Protein AF-A0A7S1G9D6-F1 (afdb_monomer)

Radius of gyration: 29.74 Å; Cα contacts (8 Å, |Δi|>4): 53; chains: 1; bounding box: 81×90×58 Å

Organism: NCBI:txid1486930

Nearest PDB structures (foldseek):
  8xat-assembly2_B-3  TM=7.837E-01  e=4.270E-04  Arabidopsis thaliana
  8xat-assembly1_A-2  TM=8.062E-01  e=7.626E-04  Arabidopsis thaliana

pLDDT: mean 74.0, std 19.33, range [34.75, 94.94]

Sequence (140 aa):
GGGGGRRQTRKRFLWTDALHRRFVAAIFDHGLKSVTPTILLSLMNGDEAGGEVPNLTTENIKSHLQKYRNNSKASRQQFMVDYDQSLKAARDRAAELAKETGQQVFPPHFSTYPQHIPRDTADEYPTAADSASDDDSDGD

Solvent-accessible surface area (backbone atoms only — not comparable to full-atom values): 9047 Å² total; per-residue (Å²): 136,86,83,80,79,79,78,77,79,72,78,77,86,78,85,45,70,72,59,48,50,48,53,52,51,52,33,65,78,60,31,78,87,72,56,44,39,65,58,51,48,53,54,48,37,28,71,92,58,72,38,71,56,85,91,70,45,53,66,60,42,40,57,50,51,49,53,51,52,52,49,54,50,51,55,51,52,51,50,51,52,54,48,54,51,50,54,50,53,39,43,53,52,19,53,50,51,18,68,76,69,74,43,95,49,76,46,83,79,81,72,88,59,85,71,79,75,78,73,77,84,78,80,80,77,90,75,91,86,81,91,76,90,75,91,84,84,90,90,135

Foldseek 3Di:
DDDDDPPDPDDDDDDDPLLVVQLVVQCVVQPLVRDALVSSQCSCQDVVVPHHDPPDDSVNSRVVSVVVVVVVVVVVVVVVVVVVVVQVVQVVVQVVVCVVVVDRGDRPPPPPDDDPDPPPPPPPDDDDDDDDDDDDDDDD

InterPro domains:
  IPR006447 Myb domain, plants [TIGR01557] (11-71)
  IPR009057 Homedomain-like superfamily [SSF46689] (8-72)
  IPR044841 Transcription factor LUX/BOA-like [PTHR31442] (9-111)

Structure (mmCIF, N/CA/C/O backbone):
data_AF-A0A7S1G9D6-F1
#
_entry.id   AF-A0A7S1G9D6-F1
#
loop_
_atom_site.group_PDB
_atom_site.id
_atom_site.type_symbol
_atom_site.label_atom_id
_atom_site.label_alt_id
_atom_site.label_comp_id
_atom_site.label_asym_id
_atom_site.label_entity_id
_atom_site.label_seq_id
_atom_site.pdbx_PDB_ins_code
_atom_site.Cartn_x
_atom_site.Cartn_y
_atom_site.Cartn_z
_atom_site.occupancy
_atom_site.B_iso_or_equiv
_atom_site.auth_seq_id
_atom_site.auth_comp_id
_atom_site.auth_asym_id
_atom_site.auth_atom_id
_atom_site.pdbx_PDB_model_num
ATOM 1 N N . GLY A 1 1 ? 30.427 36.379 -18.224 1.00 36.38 1 GLY A N 1
ATOM 2 C CA . GLY A 1 1 ? 29.600 35.499 -19.070 1.00 36.38 1 GLY A CA 1
ATOM 3 C C . GLY A 1 1 ? 28.825 34.553 -18.181 1.00 36.38 1 GLY A C 1
ATOM 4 O O . GLY A 1 1 ? 29.449 33.808 -17.441 1.00 36.38 1 GLY A O 1
ATOM 5 N N . GLY A 1 2 ? 27.494 34.642 -18.178 1.00 39.53 2 GLY A N 1
ATOM 6 C CA . GLY A 1 2 ? 26.625 33.796 -17.356 1.00 39.53 2 GLY A CA 1
ATOM 7 C C . GLY A 1 2 ? 26.296 32.482 -18.063 1.00 39.53 2 GLY A C 1
ATOM 8 O O . GLY A 1 2 ? 25.608 32.484 -19.080 1.00 39.53 2 GLY A O 1
ATOM 9 N N . GLY A 1 3 ? 26.789 31.364 -17.529 1.00 40.12 3 GLY A N 1
ATOM 10 C CA . GLY A 1 3 ? 26.458 30.017 -17.993 1.00 40.12 3 GLY A CA 1
ATOM 11 C C . GLY A 1 3 ? 25.157 29.522 -17.363 1.00 40.12 3 GLY A C 1
ATOM 12 O O . GLY A 1 3 ? 25.166 28.939 -16.283 1.00 40.12 3 GLY A O 1
ATOM 13 N N . GLY A 1 4 ? 24.031 29.755 -18.037 1.00 45.75 4 GLY A N 1
ATOM 14 C CA . GLY A 1 4 ? 22.734 29.181 -17.679 1.00 45.75 4 GLY A CA 1
ATOM 15 C C . GLY A 1 4 ? 22.671 27.694 -18.030 1.00 45.75 4 GLY A C 1
ATOM 16 O O . GLY A 1 4 ? 22.304 27.329 -19.145 1.00 45.75 4 GLY A O 1
ATOM 17 N N . GLY A 1 5 ? 23.017 26.830 -17.074 1.00 46.88 5 GLY A N 1
ATOM 18 C CA . GLY A 1 5 ? 22.808 25.386 -17.177 1.00 46.88 5 GLY A CA 1
ATOM 19 C C . GLY A 1 5 ? 21.316 25.061 -17.278 1.00 46.88 5 GLY A C 1
ATOM 20 O O . GLY A 1 5 ? 20.567 25.206 -16.311 1.00 46.88 5 GLY A O 1
ATOM 21 N N . ARG A 1 6 ? 20.875 24.626 -18.461 1.00 54.47 6 ARG A N 1
ATOM 22 C CA . ARG A 1 6 ? 19.514 24.140 -18.717 1.00 54.47 6 ARG A CA 1
ATOM 23 C C . ARG A 1 6 ? 19.240 22.921 -17.833 1.00 54.47 6 ARG A C 1
ATOM 25 O O . ARG A 1 6 ? 19.718 21.825 -18.110 1.00 54.47 6 ARG A O 1
ATOM 32 N N . ARG A 1 7 ? 18.455 23.108 -16.769 1.00 55.78 7 ARG A N 1
ATOM 33 C CA . ARG A 1 7 ? 17.885 22.016 -15.969 1.00 55.78 7 ARG A CA 1
ATOM 34 C C . ARG A 1 7 ? 16.961 21.200 -16.874 1.00 55.78 7 ARG A C 1
ATOM 36 O O . ARG A 1 7 ? 15.834 21.612 -17.130 1.00 55.78 7 ARG A O 1
ATOM 43 N N . GLN A 1 8 ? 17.442 20.067 -17.379 1.00 57.12 8 GLN A N 1
ATOM 44 C CA . GLN A 1 8 ? 16.596 19.080 -18.046 1.00 57.12 8 GLN A CA 1
ATOM 45 C C . GLN A 1 8 ? 15.523 18.639 -17.050 1.00 57.12 8 GLN A C 1
ATOM 47 O O . GLN A 1 8 ? 15.814 18.024 -16.022 1.00 57.12 8 GLN A O 1
ATOM 52 N N . THR A 1 9 ? 14.275 19.007 -17.319 1.00 53.75 9 THR A N 1
ATOM 53 C CA . THR A 1 9 ? 13.123 18.550 -16.554 1.00 53.75 9 THR A CA 1
ATOM 54 C C . THR A 1 9 ? 12.995 17.047 -16.779 1.00 53.75 9 THR A C 1
ATOM 56 O O . THR A 1 9 ? 12.472 16.597 -17.796 1.00 53.75 9 THR A O 1
ATOM 59 N N . ARG A 1 10 ? 13.528 16.237 -15.852 1.00 60.84 10 ARG A N 1
ATOM 60 C CA . ARG A 1 10 ? 13.302 14.787 -15.871 1.00 60.84 10 ARG A CA 1
ATOM 61 C C . ARG A 1 10 ? 11.791 14.565 -15.879 1.00 60.84 10 ARG A C 1
ATOM 63 O O . ARG A 1 10 ? 11.112 14.945 -14.921 1.00 60.84 10 ARG A O 1
ATOM 70 N N . LYS A 1 11 ? 11.263 14.000 -16.971 1.00 68.44 11 LYS A N 1
ATOM 71 C CA . LYS A 1 11 ? 9.865 13.562 -17.050 1.00 68.44 11 LYS A CA 1
ATOM 72 C C . LYS A 1 11 ? 9.605 12.672 -15.836 1.00 68.44 11 LYS A C 1
ATOM 74 O O . LYS A 1 11 ? 10.348 11.723 -15.594 1.00 68.44 11 LYS A O 1
ATOM 79 N N . ARG A 1 12 ? 8.614 13.042 -15.025 1.00 78.56 12 ARG A N 1
ATOM 80 C CA . ARG A 1 12 ? 8.274 12.304 -13.806 1.00 78.56 12 ARG A CA 1
ATOM 81 C C . ARG A 1 12 ? 7.809 10.910 -14.211 1.00 78.56 12 ARG A C 1
ATOM 83 O O . ARG A 1 12 ? 6.982 10.782 -15.110 1.00 78.56 12 ARG A O 1
ATOM 90 N N . PHE A 1 13 ? 8.353 9.891 -13.560 1.00 85.75 13 PHE A N 1
ATOM 91 C CA . PHE A 1 13 ? 7.905 8.522 -13.757 1.00 85.75 13 PHE A CA 1
ATOM 92 C C . PHE A 1 13 ? 6.457 8.381 -13.273 1.00 85.75 13 PHE A C 1
ATOM 94 O O . PHE A 1 13 ? 6.134 8.826 -12.168 1.00 85.75 13 PHE A O 1
ATOM 101 N N . LEU A 1 14 ? 5.591 7.793 -14.100 1.00 89.62 14 LEU A N 1
ATOM 102 C CA . LEU A 1 14 ? 4.177 7.608 -13.790 1.00 89.62 14 LEU A CA 1
ATOM 103 C C . LEU A 1 14 ? 3.913 6.151 -13.405 1.00 89.62 14 LEU A C 1
ATOM 105 O O . LEU A 1 14 ? 4.184 5.237 -14.180 1.00 89.62 14 LEU A O 1
ATOM 109 N N . TRP A 1 15 ? 3.335 5.954 -12.223 1.00 89.81 15 TRP A N 1
ATOM 110 C CA . TRP A 1 15 ? 2.836 4.655 -11.782 1.00 89.81 15 TRP A CA 1
ATOM 111 C C . TRP A 1 15 ? 1.417 4.448 -12.310 1.00 89.81 15 TRP A C 1
ATOM 113 O O . TRP A 1 15 ? 0.459 4.898 -11.691 1.00 89.81 15 TRP A O 1
ATOM 123 N N . THR A 1 16 ? 1.297 3.809 -13.474 1.00 91.44 16 THR A N 1
ATOM 124 C CA . THR A 1 16 ? 0.001 3.399 -14.035 1.00 91.44 16 THR A CA 1
ATOM 125 C C . THR A 1 16 ? -0.566 2.199 -13.280 1.00 91.44 16 THR A C 1
ATOM 127 O O . THR A 1 16 ? 0.184 1.433 -12.669 1.00 91.44 16 THR A O 1
ATOM 130 N N . ASP A 1 17 ? -1.878 1.984 -13.366 1.00 90.50 17 ASP A N 1
ATOM 131 C CA . ASP A 1 17 ? -2.548 0.877 -12.670 1.00 90.50 17 ASP A CA 1
ATOM 132 C C . ASP A 1 17 ? -2.004 -0.494 -13.092 1.00 90.50 17 ASP A C 1
ATOM 134 O O . ASP A 1 17 ? -1.771 -1.358 -12.248 1.00 90.50 17 ASP A O 1
ATOM 138 N N . ALA A 1 18 ? -1.707 -0.684 -14.382 1.00 88.50 18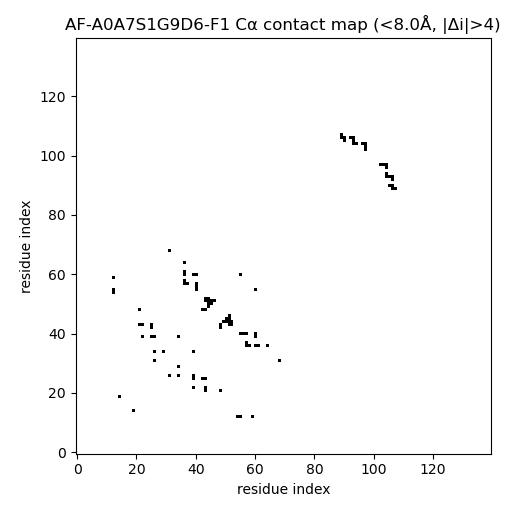 ALA A N 1
ATOM 139 C CA . ALA A 1 18 ? -1.112 -1.921 -14.890 1.00 88.50 18 ALA A CA 1
ATOM 140 C C . ALA A 1 18 ? 0.278 -2.185 -14.285 1.00 88.50 18 ALA A C 1
ATOM 142 O O . ALA A 1 18 ? 0.576 -3.303 -13.862 1.00 88.50 18 ALA A O 1
ATOM 143 N N . LEU A 1 19 ? 1.115 -1.147 -14.191 1.00 91.56 19 LEU A N 1
ATOM 144 C CA . LEU A 1 19 ? 2.435 -1.252 -13.577 1.00 91.56 19 LEU A CA 1
ATOM 145 C C . LEU A 1 19 ? 2.330 -1.502 -12.069 1.00 91.56 19 LEU A C 1
ATOM 147 O O . LEU A 1 19 ? 3.078 -2.305 -11.508 1.00 91.56 19 LEU A O 1
ATOM 151 N N . HIS A 1 20 ? 1.385 -0.833 -11.408 1.00 93.19 20 HIS A N 1
ATOM 152 C CA . HIS A 1 20 ? 1.135 -1.032 -9.991 1.00 93.19 20 HIS A CA 1
ATOM 153 C C . HIS A 1 20 ? 0.629 -2.448 -9.694 1.00 93.19 20 HIS A C 1
ATOM 155 O O . HIS A 1 20 ? 1.076 -3.056 -8.725 1.00 93.19 20 HIS A O 1
ATOM 161 N N . ARG A 1 21 ? -0.223 -3.015 -10.556 1.00 92.38 21 ARG A N 1
ATOM 162 C CA . ARG A 1 21 ? -0.686 -4.403 -10.444 1.00 92.38 21 ARG A CA 1
ATOM 163 C C . ARG A 1 21 ? 0.480 -5.391 -10.481 1.00 92.38 21 ARG A C 1
ATOM 165 O O . ARG A 1 21 ? 0.549 -6.258 -9.615 1.00 92.38 21 ARG A O 1
ATOM 172 N N . ARG A 1 22 ? 1.426 -5.220 -11.415 1.00 92.31 22 ARG A N 1
ATOM 173 C CA . ARG A 1 22 ? 2.662 -6.031 -11.478 1.00 92.31 22 ARG A CA 1
ATOM 174 C C . ARG A 1 22 ? 3.482 -5.902 -10.191 1.00 92.31 22 ARG A C 1
ATOM 176 O O . ARG A 1 22 ? 3.929 -6.897 -9.634 1.00 92.31 22 ARG A O 1
ATOM 183 N N . PHE A 1 23 ? 3.631 -4.677 -9.688 1.00 93.38 23 PHE A N 1
ATOM 184 C CA . PHE A 1 23 ? 4.338 -4.403 -8.436 1.00 93.38 23 PHE A CA 1
ATOM 185 C C . PHE A 1 23 ? 3.697 -5.107 -7.228 1.00 93.38 23 PHE A C 1
ATOM 187 O O . PHE A 1 23 ? 4.409 -5.697 -6.420 1.00 93.38 23 PHE A O 1
ATOM 194 N N . VAL A 1 24 ? 2.367 -5.069 -7.096 1.00 94.00 24 VAL A N 1
ATOM 195 C CA . VAL A 1 24 ? 1.659 -5.730 -5.986 1.00 94.00 24 VAL A CA 1
ATOM 196 C C . VAL A 1 24 ? 1.732 -7.252 -6.106 1.00 94.00 24 VAL A C 1
ATOM 198 O O . VAL A 1 24 ? 1.964 -7.906 -5.093 1.00 94.00 24 VAL A O 1
ATOM 201 N N . ALA A 1 25 ? 1.610 -7.807 -7.316 1.00 92.12 25 ALA A N 1
ATOM 202 C CA . ALA A 1 25 ? 1.774 -9.243 -7.557 1.00 92.12 25 ALA A CA 1
ATOM 203 C C . ALA A 1 25 ? 3.170 -9.730 -7.129 1.00 92.12 25 ALA A C 1
ATOM 205 O O . ALA A 1 25 ? 3.285 -10.619 -6.293 1.00 92.12 25 ALA A O 1
ATOM 206 N N . ALA A 1 26 ? 4.231 -9.042 -7.562 1.00 92.62 26 ALA A N 1
ATOM 207 C CA . ALA A 1 26 ? 5.598 -9.367 -7.155 1.00 92.62 26 ALA A CA 1
ATOM 208 C C . ALA A 1 26 ? 5.816 -9.273 -5.628 1.00 92.62 26 ALA A C 1
ATOM 210 O O . ALA A 1 26 ? 6.574 -10.050 -5.048 1.00 92.62 26 ALA A O 1
ATOM 211 N N . ILE A 1 27 ? 5.152 -8.326 -4.952 1.00 94.00 27 ILE A N 1
ATOM 212 C CA . ILE A 1 27 ? 5.174 -8.223 -3.483 1.00 94.00 27 ILE A CA 1
ATOM 213 C C . ILE A 1 27 ? 4.430 -9.377 -2.815 1.00 94.00 27 ILE A C 1
ATOM 215 O O . ILE A 1 27 ? 4.842 -9.793 -1.732 1.00 94.00 27 ILE A O 1
ATOM 219 N N . PHE A 1 28 ? 3.333 -9.845 -3.405 1.00 91.56 28 PHE A N 1
ATOM 220 C CA . PHE A 1 28 ? 2.558 -10.962 -2.880 1.00 91.56 28 PHE A CA 1
ATOM 221 C C . PHE A 1 28 ? 3.399 -12.243 -2.875 1.00 91.56 28 PHE A C 1
ATOM 223 O O . PHE A 1 28 ? 3.519 -12.873 -1.827 1.00 91.56 28 PHE A O 1
ATOM 230 N N . ASP A 1 29 ? 4.077 -12.539 -3.986 1.00 89.25 29 ASP A N 1
ATOM 231 C CA . ASP A 1 29 ? 4.878 -13.760 -4.131 1.00 89.25 29 ASP A CA 1
ATOM 232 C C . ASP A 1 29 ? 6.151 -13.741 -3.268 1.00 89.25 29 ASP A C 1
ATOM 234 O O . ASP A 1 29 ? 6.496 -14.731 -2.624 1.00 89.25 29 ASP A O 1
ATOM 238 N N . HIS A 1 30 ? 6.853 -12.602 -3.203 1.00 91.56 30 HIS A N 1
ATOM 239 C CA . HIS A 1 30 ? 8.121 -12.500 -2.463 1.00 91.56 30 HIS A CA 1
ATOM 240 C C . HIS A 1 30 ? 7.991 -12.027 -1.013 1.00 91.56 30 HIS A C 1
ATOM 242 O O . HIS A 1 30 ? 8.938 -12.163 -0.233 1.00 91.56 30 HIS A O 1
ATOM 248 N N . GLY A 1 31 ? 6.860 -11.429 -0.647 1.00 91.88 31 GLY A N 1
ATOM 249 C CA . GLY A 1 31 ? 6.614 -10.841 0.664 1.00 91.88 31 GLY A CA 1
ATOM 250 C C . GLY A 1 31 ? 7.135 -9.405 0.826 1.00 91.88 31 GLY A C 1
ATOM 251 O O . GLY A 1 31 ? 8.292 -9.065 0.567 1.00 91.88 31 GLY A O 1
ATOM 252 N N . LEU A 1 32 ? 6.290 -8.534 1.388 1.00 92.38 32 LEU A N 1
ATOM 253 C CA . LEU A 1 32 ? 6.577 -7.101 1.564 1.00 92.38 32 LEU A CA 1
ATOM 254 C C . LEU A 1 32 ? 7.808 -6.792 2.442 1.00 92.38 32 LEU A C 1
ATOM 256 O O . LEU A 1 32 ? 8.452 -5.747 2.276 1.00 92.38 32 LEU A O 1
ATOM 260 N N . LYS A 1 33 ? 8.132 -7.657 3.410 1.00 89.12 33 LYS A N 1
ATOM 261 C CA . LYS A 1 33 ? 9.244 -7.440 4.356 1.00 89.12 33 LYS A CA 1
ATOM 262 C C . LYS A 1 33 ? 10.605 -7.813 3.760 1.00 89.12 33 LYS A C 1
ATOM 264 O O . LYS A 1 33 ? 11.575 -7.109 4.014 1.00 89.12 33 LYS A O 1
ATOM 269 N N . SER A 1 34 ? 10.649 -8.878 2.970 1.00 89.62 34 SER A N 1
ATOM 270 C CA . SER A 1 34 ? 11.845 -9.480 2.363 1.00 89.62 34 SER A CA 1
ATOM 271 C C . SER A 1 34 ? 12.229 -8.832 1.036 1.00 89.62 34 SER A C 1
ATOM 273 O O . SER A 1 34 ? 13.407 -8.788 0.691 1.00 89.62 34 SER A O 1
ATOM 275 N N . VAL A 1 35 ? 11.254 -8.312 0.290 1.00 93.19 35 VAL A N 1
ATOM 276 C CA . VAL A 1 35 ? 11.497 -7.827 -1.069 1.00 93.19 35 VAL A CA 1
ATOM 277 C C . VAL A 1 35 ? 12.427 -6.606 -1.114 1.00 93.19 35 VAL A C 1
ATOM 279 O O . VAL A 1 35 ? 12.297 -5.656 -0.335 1.00 93.19 35 VAL A O 1
ATOM 282 N N . THR A 1 36 ? 13.379 -6.597 -2.043 1.00 93.44 36 THR A N 1
ATOM 283 C CA . THR A 1 36 ? 14.300 -5.470 -2.254 1.00 93.44 36 THR A CA 1
ATOM 284 C C . THR A 1 36 ? 13.967 -4.737 -3.557 1.00 93.44 36 THR A C 1
ATOM 286 O O . THR A 1 36 ? 13.345 -5.326 -4.442 1.00 93.44 36 THR A O 1
ATOM 289 N N . PRO A 1 37 ? 14.372 -3.460 -3.719 1.00 92.56 37 PRO A N 1
ATOM 290 C CA . PRO A 1 37 ? 14.142 -2.729 -4.967 1.00 92.56 37 PRO A CA 1
ATOM 291 C C 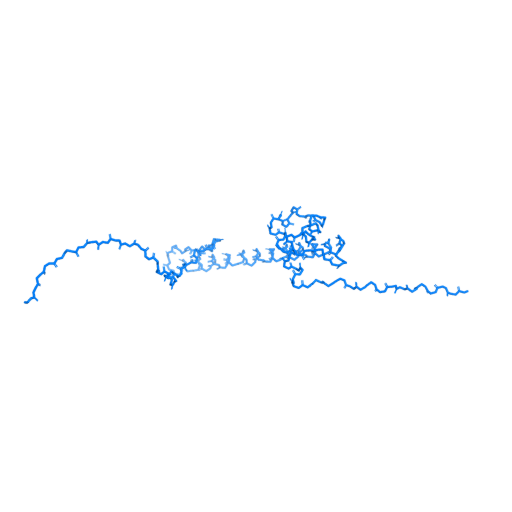. PRO A 1 37 ? 14.734 -3.426 -6.195 1.00 92.56 37 PR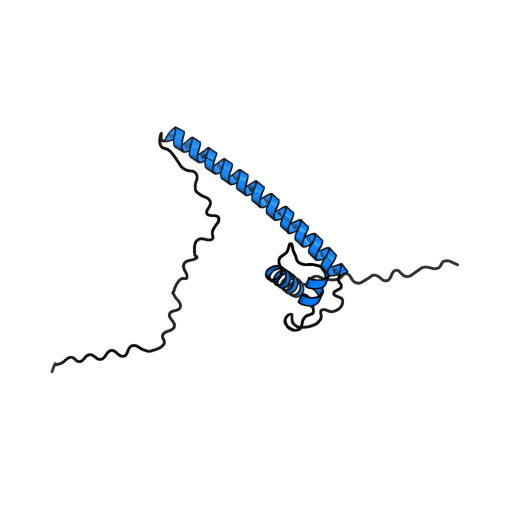O A C 1
ATOM 293 O O . PRO A 1 37 ? 14.139 -3.378 -7.264 1.00 92.56 37 PRO A O 1
ATOM 296 N N . THR A 1 38 ? 15.878 -4.096 -6.032 1.00 92.69 38 THR A N 1
ATOM 297 C CA . THR A 1 38 ? 16.533 -4.856 -7.102 1.00 92.69 38 THR A CA 1
ATOM 298 C C . THR A 1 38 ? 15.706 -6.070 -7.511 1.00 92.69 38 THR A C 1
ATOM 300 O O . THR A 1 38 ? 15.475 -6.264 -8.697 1.00 92.69 38 THR A O 1
ATOM 303 N N . ILE A 1 39 ? 15.201 -6.841 -6.539 1.00 92.81 39 ILE A N 1
ATOM 304 C CA . ILE A 1 39 ? 14.339 -8.001 -6.811 1.00 92.81 39 ILE A CA 1
ATOM 305 C C . ILE A 1 39 ? 13.055 -7.550 -7.515 1.00 92.81 39 ILE A C 1
ATOM 307 O O . ILE A 1 39 ? 12.686 -8.120 -8.534 1.00 92.81 39 ILE A O 1
ATOM 311 N N . LEU A 1 40 ? 12.412 -6.483 -7.027 1.00 93.00 40 LEU A N 1
ATOM 312 C CA . LEU A 1 40 ? 11.214 -5.937 -7.670 1.00 93.00 40 LEU A CA 1
ATOM 313 C C . LEU A 1 40 ? 11.472 -5.462 -9.097 1.00 93.00 40 LEU A C 1
ATOM 315 O O . LEU A 1 40 ? 10.619 -5.675 -9.950 1.00 93.00 40 LEU A O 1
ATOM 319 N N . LEU A 1 41 ? 12.626 -4.845 -9.365 1.00 92.62 41 LEU A N 1
ATOM 320 C CA . LEU A 1 41 ? 12.978 -4.420 -10.719 1.00 92.62 41 LEU A CA 1
ATOM 321 C C . LEU A 1 41 ? 13.056 -5.613 -11.669 1.00 92.62 41 LEU A C 1
ATOM 323 O O . LEU A 1 41 ? 12.449 -5.574 -12.735 1.00 92.62 41 LEU A O 1
ATOM 327 N N . SER A 1 42 ? 13.757 -6.673 -11.262 1.00 91.12 42 SER A N 1
ATOM 328 C CA . SER A 1 42 ? 13.893 -7.888 -12.064 1.00 91.12 42 SER A CA 1
ATOM 329 C C . SER A 1 42 ? 12.548 -8.573 -12.302 1.00 91.12 42 SER A C 1
ATOM 331 O O . SER A 1 42 ? 12.253 -8.947 -13.429 1.00 91.12 42 SER A O 1
ATOM 333 N N . LEU A 1 43 ? 11.707 -8.689 -11.270 1.00 90.44 43 LEU A N 1
ATOM 334 C CA . LEU A 1 43 ? 10.385 -9.314 -11.389 1.00 90.44 43 LEU A CA 1
ATOM 335 C C . LEU A 1 43 ? 9.445 -8.517 -12.295 1.00 90.44 43 LEU A C 1
ATOM 337 O O . LEU A 1 43 ? 8.692 -9.095 -13.067 1.00 90.44 43 LEU A O 1
ATOM 341 N N . MET A 1 44 ? 9.487 -7.185 -12.217 1.00 89.56 44 MET A N 1
ATOM 342 C CA . MET A 1 44 ? 8.624 -6.323 -13.026 1.00 89.56 44 MET A CA 1
ATOM 343 C C . MET A 1 44 ? 9.053 -6.231 -14.496 1.00 89.56 44 MET A C 1
ATOM 345 O O . MET A 1 44 ? 8.204 -5.936 -15.337 1.00 89.56 44 MET A O 1
ATOM 349 N N . ASN A 1 45 ? 10.338 -6.463 -14.786 1.00 87.81 45 ASN A N 1
ATOM 350 C CA . ASN A 1 45 ? 10.902 -6.472 -16.138 1.00 87.81 45 ASN A CA 1
ATOM 351 C C . ASN A 1 45 ? 11.020 -7.882 -16.745 1.00 87.81 45 ASN A C 1
ATOM 353 O O . ASN A 1 45 ? 11.487 -8.001 -17.873 1.00 87.81 45 ASN A O 1
ATOM 357 N N . GLY A 1 46 ? 10.650 -8.935 -16.011 1.00 82.38 46 GLY A N 1
ATOM 358 C CA . GLY A 1 46 ? 10.726 -10.313 -16.496 1.00 82.38 46 GLY A CA 1
ATOM 359 C C . GLY A 1 46 ? 9.706 -10.622 -17.595 1.00 82.38 46 GLY A C 1
ATOM 360 O O . GLY A 1 46 ? 8.678 -9.952 -17.718 1.00 82.38 46 GLY A O 1
ATOM 361 N N . ASP A 1 47 ? 9.970 -11.676 -18.366 1.00 63.44 47 ASP A N 1
ATOM 362 C CA . ASP A 1 47 ? 9.131 -12.088 -19.501 1.00 63.44 47 ASP A CA 1
ATOM 363 C C . ASP A 1 47 ? 7.692 -12.427 -19.071 1.00 63.44 47 ASP A C 1
ATOM 365 O O . ASP A 1 47 ? 6.734 -11.987 -19.706 1.00 63.44 47 ASP A O 1
ATOM 369 N N . G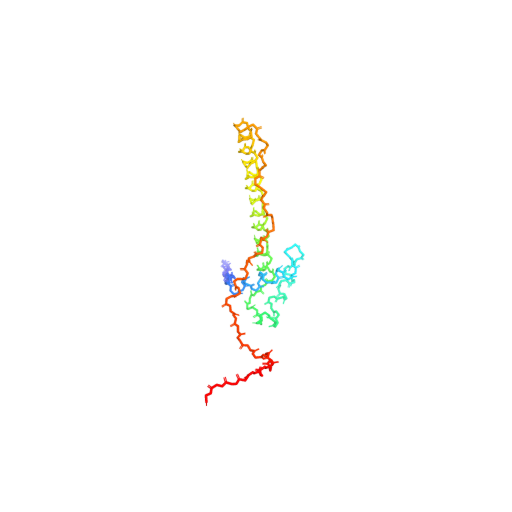LU A 1 48 ? 7.537 -13.076 -17.912 1.00 65.94 48 GLU A N 1
ATOM 370 C CA . GLU A 1 48 ? 6.243 -13.394 -17.281 1.00 65.94 48 GLU A CA 1
ATOM 371 C C . GLU A 1 48 ? 5.419 -12.147 -16.927 1.00 65.94 48 GLU A C 1
ATOM 373 O O . GLU A 1 48 ? 4.189 -12.178 -16.873 1.00 65.94 48 GLU A O 1
ATOM 378 N N . ALA A 1 49 ? 6.084 -11.011 -16.701 1.00 64.06 49 ALA A N 1
ATOM 379 C CA . ALA A 1 49 ? 5.408 -9.756 -16.417 1.00 64.06 49 ALA A CA 1
ATOM 380 C C . ALA A 1 49 ? 4.904 -9.070 -17.694 1.00 64.06 49 ALA A C 1
ATOM 382 O O . ALA A 1 49 ? 4.194 -8.077 -17.582 1.00 64.06 49 ALA A O 1
ATOM 383 N N . GLY A 1 50 ? 5.212 -9.574 -18.894 1.00 71.25 50 GLY A N 1
ATOM 384 C CA . GLY A 1 50 ? 4.845 -8.950 -20.167 1.00 71.25 50 GLY A CA 1
ATOM 385 C C . GLY A 1 50 ? 5.862 -7.909 -20.638 1.00 71.25 50 GLY A C 1
ATOM 386 O O . GLY A 1 50 ? 5.458 -6.853 -21.134 1.00 71.25 50 GLY A O 1
ATOM 387 N N . GLY A 1 51 ? 7.152 -8.196 -20.439 1.00 75.56 51 GLY A N 1
ATOM 388 C CA . GLY A 1 51 ? 8.289 -7.463 -21.004 1.00 75.56 51 GLY A CA 1
ATOM 389 C C . GLY A 1 51 ? 8.779 -6.253 -20.199 1.00 75.56 51 GLY A C 1
ATOM 390 O O . GLY A 1 51 ? 8.135 -5.793 -19.250 1.00 75.56 51 GLY A O 1
ATOM 391 N N . GLU A 1 52 ? 9.940 -5.735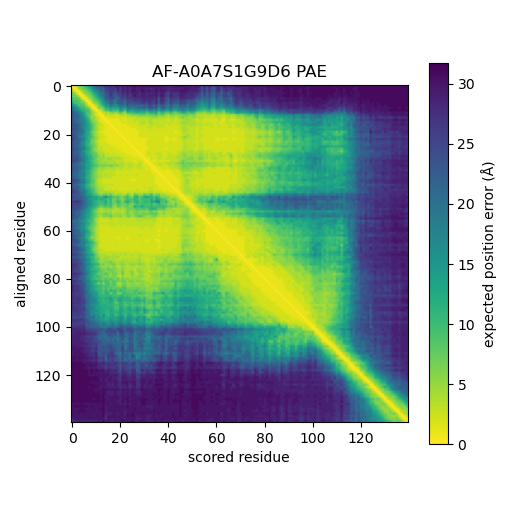 -20.617 1.00 81.00 52 GLU A N 1
ATOM 392 C CA . GLU A 1 52 ? 10.649 -4.618 -19.983 1.00 81.00 52 GLU A CA 1
ATOM 393 C C . GLU A 1 52 ? 9.791 -3.346 -19.913 1.00 81.00 52 GLU A C 1
ATOM 395 O O . GLU A 1 52 ? 9.160 -2.930 -20.888 1.00 81.00 52 GLU A O 1
ATOM 400 N N . VAL A 1 53 ? 9.796 -2.687 -18.750 1.00 83.81 53 VAL A N 1
ATOM 401 C CA . VAL A 1 53 ? 9.075 -1.429 -18.550 1.00 83.81 53 VAL A CA 1
ATOM 402 C C . VAL A 1 53 ? 9.986 -0.244 -18.895 1.00 83.81 53 VAL A C 1
ATOM 404 O O . VAL A 1 53 ? 10.980 -0.008 -18.200 1.00 83.81 53 VAL A O 1
ATOM 407 N N . PRO A 1 54 ? 9.632 0.588 -19.894 1.00 82.44 54 PRO A N 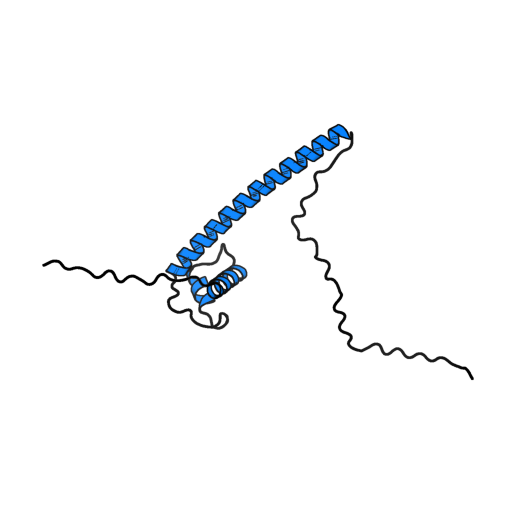1
ATOM 408 C CA . PRO A 1 54 ? 10.468 1.710 -20.299 1.00 82.44 54 PRO A CA 1
ATOM 409 C C . PRO A 1 54 ? 10.701 2.698 -19.154 1.00 82.44 54 PRO A C 1
ATOM 411 O O . PRO A 1 54 ? 9.756 3.192 -18.533 1.00 82.44 54 PRO A O 1
ATOM 414 N N . ASN A 1 55 ? 11.964 3.068 -18.93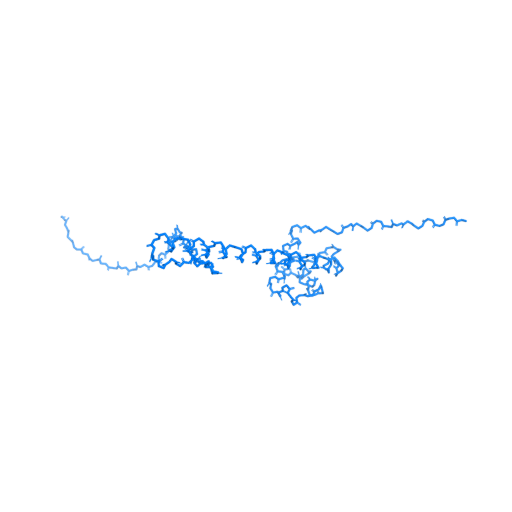2 1.00 84.00 55 ASN A N 1
ATOM 415 C CA . ASN A 1 55 ? 12.378 4.067 -17.939 1.00 84.00 55 ASN A CA 1
ATOM 416 C C . ASN A 1 55 ? 12.051 3.699 -16.476 1.00 84.00 55 ASN A C 1
ATOM 418 O O . ASN A 1 55 ? 12.080 4.575 -15.602 1.00 84.00 55 ASN A O 1
ATOM 422 N N . LEU A 1 56 ? 11.740 2.432 -16.184 1.00 89.00 56 LEU A N 1
ATOM 423 C CA . LEU A 1 56 ? 11.630 1.944 -14.814 1.00 89.00 56 LEU A CA 1
ATOM 424 C C . LEU A 1 56 ? 13.035 1.760 -14.236 1.00 89.00 56 LEU A C 1
ATOM 426 O O . LEU A 1 56 ? 13.850 1.008 -14.759 1.00 89.00 56 LEU A O 1
ATOM 430 N N . THR A 1 57 ? 13.325 2.457 -13.141 1.00 90.69 57 THR A N 1
ATOM 431 C CA . THR A 1 57 ? 14.627 2.393 -12.472 1.00 90.69 57 THR A CA 1
ATOM 432 C C . THR A 1 57 ? 14.483 1.874 -11.048 1.00 90.69 57 THR A C 1
ATOM 434 O O . THR A 1 57 ? 13.424 1.985 -10.420 1.00 90.69 57 THR A O 1
ATOM 437 N N . THR A 1 58 ? 15.586 1.385 -10.483 1.00 92.06 58 THR A N 1
ATOM 438 C CA . THR A 1 58 ? 15.661 0.983 -9.071 1.00 92.06 58 THR A CA 1
ATOM 439 C C . THR A 1 58 ? 15.278 2.124 -8.124 1.00 92.06 58 THR A C 1
ATOM 441 O O . THR A 1 58 ? 14.714 1.879 -7.061 1.00 92.06 58 THR A O 1
ATOM 444 N N . GLU A 1 59 ? 15.544 3.381 -8.495 1.00 91.38 59 GLU A N 1
ATOM 445 C CA . GLU A 1 59 ? 15.179 4.565 -7.705 1.00 91.38 59 GLU A CA 1
ATOM 446 C C . GLU A 1 59 ? 13.655 4.789 -7.673 1.00 91.38 59 GLU A C 1
ATOM 448 O O . GLU A 1 59 ? 13.082 5.039 -6.604 1.00 91.38 59 GLU A O 1
ATOM 453 N N . ASN A 1 60 ? 12.980 4.609 -8.817 1.00 91.38 60 ASN A N 1
ATOM 454 C CA . ASN A 1 60 ? 11.517 4.669 -8.909 1.00 91.38 60 ASN A CA 1
ATOM 455 C C . ASN A 1 60 ? 10.879 3.595 -8.017 1.00 91.38 60 ASN A C 1
ATOM 457 O O . ASN A 1 60 ? 9.967 3.884 -7.243 1.00 91.38 60 ASN A O 1
ATOM 461 N N . ILE A 1 61 ? 11.403 2.368 -8.065 1.00 93.81 61 ILE A N 1
ATOM 462 C CA . ILE A 1 61 ? 10.914 1.257 -7.240 1.00 93.81 61 ILE A CA 1
ATOM 463 C C . ILE A 1 61 ? 11.211 1.495 -5.766 1.00 93.81 61 ILE A C 1
ATOM 465 O O . ILE A 1 61 ? 10.343 1.276 -4.928 1.00 93.81 61 ILE A O 1
ATOM 469 N N . LYS A 1 62 ? 12.412 1.965 -5.421 1.00 94.38 62 LYS A N 1
ATOM 470 C CA . LYS A 1 62 ? 12.799 2.236 -4.033 1.00 94.38 62 LYS A CA 1
ATOM 471 C C . LYS A 1 62 ? 11.864 3.254 -3.385 1.00 94.38 62 LYS A C 1
ATOM 473 O O . LYS A 1 62 ? 11.371 3.001 -2.286 1.00 94.38 62 LYS A O 1
ATOM 478 N N . SER A 1 63 ? 11.619 4.381 -4.053 1.00 94.00 63 SER A N 1
ATOM 479 C CA . SER A 1 63 ? 10.726 5.427 -3.541 1.00 94.00 63 SER A CA 1
ATOM 480 C C . SER A 1 63 ? 9.274 4.943 -3.433 1.00 94.00 63 SER A C 1
ATOM 482 O O . SER A 1 63 ? 8.626 5.174 -2.409 1.00 94.00 63 SER A O 1
ATOM 484 N N . HIS A 1 64 ? 8.780 4.188 -4.422 1.00 94.38 64 HIS A N 1
ATOM 485 C CA . HIS A 1 64 ? 7.430 3.616 -4.384 1.00 94.38 64 HIS A CA 1
ATOM 486 C C . HIS A 1 64 ? 7.271 2.551 -3.295 1.00 94.38 64 HIS A C 1
ATOM 488 O O . HIS A 1 64 ? 6.329 2.602 -2.507 1.00 94.38 64 HIS A O 1
ATOM 494 N N . LEU A 1 65 ? 8.240 1.643 -3.165 1.00 94.94 65 LEU A N 1
ATOM 495 C CA . LEU A 1 65 ? 8.289 0.619 -2.120 1.00 94.94 65 LEU A CA 1
ATOM 496 C C . LEU A 1 65 ? 8.359 1.236 -0.725 1.00 94.94 65 LEU A C 1
ATOM 498 O O . LEU A 1 65 ? 7.712 0.746 0.200 1.00 94.94 65 LEU A O 1
ATOM 502 N N . GLN A 1 66 ? 9.116 2.321 -0.560 1.00 93.62 66 GLN A N 1
ATOM 503 C CA . GLN A 1 66 ? 9.166 3.056 0.698 1.00 93.62 66 GLN A CA 1
ATOM 504 C C . GLN A 1 66 ? 7.784 3.609 1.066 1.00 93.62 66 GLN A C 1
ATOM 506 O O . GLN A 1 66 ? 7.310 3.365 2.178 1.00 93.62 66 GLN A O 1
ATOM 511 N N . LYS A 1 67 ? 7.109 4.293 0.131 1.00 92.25 67 LYS A N 1
ATOM 512 C CA . LYS A 1 67 ? 5.747 4.806 0.344 1.00 92.25 67 LYS A CA 1
ATOM 513 C C . LYS A 1 67 ? 4.768 3.673 0.658 1.00 92.25 67 LYS A C 1
ATOM 515 O O . LYS A 1 67 ? 4.007 3.778 1.616 1.00 92.25 67 LYS A O 1
ATOM 520 N N . TYR A 1 68 ? 4.834 2.575 -0.092 1.00 93.06 68 TYR A N 1
ATOM 521 C CA . TYR A 1 68 ? 3.963 1.415 0.081 1.00 93.06 68 TYR A CA 1
ATOM 522 C C . TYR A 1 68 ? 4.145 0.750 1.454 1.00 93.06 68 TYR A C 1
ATOM 524 O O . TYR A 1 68 ? 3.165 0.463 2.144 1.00 93.06 68 TYR A O 1
ATOM 532 N N . ARG A 1 69 ? 5.393 0.575 1.910 1.00 93.94 69 ARG A N 1
ATOM 533 C CA . ARG A 1 69 ? 5.706 0.052 3.251 1.00 93.94 69 ARG A CA 1
ATOM 534 C C . ARG A 1 69 ? 5.214 0.973 4.359 1.00 93.94 69 ARG A C 1
ATOM 536 O O . ARG A 1 69 ? 4.674 0.483 5.347 1.00 93.94 69 ARG A O 1
ATOM 543 N N . ASN A 1 70 ? 5.403 2.281 4.209 1.00 91.44 70 ASN A N 1
ATOM 544 C CA . ASN A 1 70 ? 4.956 3.256 5.200 1.00 91.44 70 ASN A CA 1
ATOM 545 C C . ASN A 1 70 ? 3.430 3.271 5.305 1.00 91.44 70 ASN A C 1
ATOM 547 O O . ASN A 1 70 ? 2.907 3.175 6.411 1.00 91.44 70 ASN A O 1
ATOM 551 N N . ASN A 1 71 ? 2.731 3.289 4.166 1.00 90.06 71 ASN A N 1
ATOM 552 C CA . ASN A 1 71 ? 1.275 3.210 4.131 1.00 90.06 71 ASN A CA 1
ATOM 553 C C . ASN A 1 71 ? 0.772 1.907 4.764 1.00 90.06 71 ASN A C 1
ATOM 555 O O . ASN A 1 71 ? -0.043 1.946 5.672 1.00 90.06 71 ASN A O 1
ATOM 559 N N . SER A 1 72 ? 1.339 0.759 4.379 1.00 87.06 72 SER A N 1
ATOM 560 C CA . SER A 1 72 ? 0.956 -0.545 4.943 1.00 87.06 72 SER A CA 1
ATOM 561 C C . SER A 1 72 ? 1.147 -0.603 6.463 1.00 87.06 72 SER A C 1
ATOM 563 O O . SER A 1 72 ? 0.329 -1.180 7.177 1.00 87.06 72 SER A O 1
ATOM 565 N N . LYS A 1 73 ? 2.221 0.003 6.989 1.00 84.88 73 LYS A N 1
ATOM 566 C CA . LYS A 1 73 ? 2.451 0.104 8.438 1.00 84.88 73 LYS A CA 1
ATOM 567 C C . LYS A 1 73 ? 1.420 1.002 9.115 1.00 84.88 73 LYS A C 1
ATOM 569 O O . LYS A 1 73 ? 0.906 0.598 10.153 1.00 84.88 73 LYS A O 1
ATOM 574 N N . ALA A 1 74 ? 1.135 2.167 8.535 1.00 81.81 74 ALA A N 1
ATOM 575 C CA . ALA A 1 74 ? 0.166 3.120 9.063 1.00 81.81 74 ALA A CA 1
ATOM 576 C C . ALA A 1 74 ? -1.252 2.535 9.061 1.00 81.81 74 ALA A C 1
ATOM 578 O O . ALA A 1 74 ? -1.891 2.501 10.105 1.00 81.81 74 ALA A O 1
ATOM 579 N N . SER A 1 75 ? -1.706 1.973 7.935 1.00 83.00 75 SER A N 1
ATOM 580 C CA . SER A 1 75 ? -3.012 1.314 7.829 1.00 83.00 75 SER A CA 1
ATOM 581 C C . SER A 1 75 ? -3.144 0.149 8.806 1.00 83.00 75 SER A C 1
ATOM 583 O O . SER A 1 75 ? -4.159 0.034 9.481 1.00 83.00 75 SER A O 1
ATOM 585 N N . ARG A 1 76 ? -2.101 -0.684 8.949 1.00 87.75 76 ARG A N 1
ATOM 586 C CA . ARG A 1 76 ? -2.094 -1.762 9.949 1.00 87.75 76 ARG A CA 1
ATOM 587 C C . ARG A 1 76 ? -2.184 -1.213 11.371 1.00 87.75 76 ARG A C 1
ATOM 589 O O . ARG A 1 76 ? -2.906 -1.775 12.178 1.00 87.75 76 ARG A O 1
ATOM 596 N N . GLN A 1 77 ? -1.431 -0.165 11.697 1.00 83.12 77 GLN A N 1
ATOM 597 C CA . GLN A 1 77 ? -1.462 0.429 13.033 1.00 83.12 77 GLN A CA 1
ATOM 598 C C . GLN A 1 77 ? -2.841 1.006 13.347 1.00 83.12 77 GLN A C 1
ATOM 600 O O . GLN A 1 77 ? -3.366 0.732 14.421 1.00 83.12 77 GLN A O 1
ATOM 605 N N . GLN A 1 78 ? -3.432 1.737 12.401 1.00 79.88 78 GLN A N 1
ATOM 606 C CA . GLN A 1 78 ? -4.773 2.287 12.551 1.00 79.88 78 GLN A CA 1
ATOM 607 C C . GLN A 1 78 ? -5.804 1.176 12.754 1.00 79.88 78 GLN A C 1
ATOM 609 O O . GLN A 1 78 ? -6.541 1.204 13.730 1.00 79.88 78 GLN A O 1
ATOM 614 N N . PHE A 1 79 ? -5.776 0.142 11.908 1.00 81.19 79 PHE A N 1
ATOM 615 C CA . PHE A 1 79 ? -6.665 -1.008 12.050 1.00 81.19 79 PHE A CA 1
ATOM 616 C C . PHE A 1 79 ? -6.549 -1.670 13.429 1.00 81.19 79 PHE A C 1
ATOM 618 O O . PHE A 1 79 ? -7.562 -2.023 14.016 1.00 81.19 79 PHE A O 1
ATOM 625 N N . MET A 1 80 ? -5.334 -1.829 13.967 1.00 87.88 80 MET A N 1
ATOM 626 C CA . MET A 1 80 ? -5.154 -2.430 15.295 1.00 87.88 80 MET A CA 1
ATOM 627 C C . MET A 1 80 ? -5.710 -1.541 16.413 1.00 87.88 80 MET A C 1
ATOM 629 O O . MET A 1 80 ? -6.313 -2.059 17.345 1.00 87.88 80 MET A O 1
ATOM 633 N N . VAL A 1 81 ? -5.576 -0.215 16.299 1.00 84.62 81 VAL A N 1
ATOM 634 C CA . VAL A 1 81 ? -6.198 0.731 17.240 1.00 84.62 81 VAL A CA 1
ATOM 635 C C . VAL A 1 81 ? -7.721 0.604 17.203 1.00 84.62 81 VAL A C 1
ATOM 637 O O . VAL A 1 81 ? -8.349 0.466 18.252 1.00 84.62 81 VAL A O 1
ATOM 640 N N . ASP A 1 82 ? -8.308 0.605 16.008 1.00 78.94 82 ASP A N 1
ATOM 641 C CA . ASP A 1 82 ? -9.757 0.494 15.829 1.00 78.94 82 ASP A CA 1
ATOM 642 C C . ASP A 1 82 ? -10.268 -0.871 16.327 1.00 78.94 82 ASP A C 1
ATOM 644 O O . ASP A 1 82 ? -11.307 -0.963 16.985 1.00 78.94 82 ASP A O 1
ATOM 648 N N . TYR A 1 83 ? -9.500 -1.935 16.084 1.00 85.56 83 TYR A N 1
ATOM 649 C CA . TYR A 1 83 ? -9.778 -3.281 16.574 1.00 85.56 83 TYR A CA 1
ATOM 650 C C . TYR A 1 83 ? -9.787 -3.341 18.106 1.00 85.56 83 TYR A C 1
ATOM 652 O O . TYR A 1 83 ? -10.772 -3.802 18.689 1.00 85.56 83 TYR A O 1
ATOM 660 N N . ASP A 1 84 ? -8.756 -2.818 18.772 1.00 88.31 84 ASP A N 1
ATOM 661 C CA . ASP A 1 84 ? -8.666 -2.802 20.235 1.00 88.31 84 ASP A CA 1
ATOM 662 C C . ASP A 1 84 ? -9.804 -1.984 20.865 1.00 88.31 84 ASP A C 1
ATOM 664 O O . ASP A 1 84 ? -10.408 -2.406 21.858 1.00 88.31 84 ASP A O 1
ATOM 668 N N . GLN A 1 85 ? -10.159 -0.848 20.256 1.00 84.62 85 GLN A N 1
ATOM 669 C CA . GLN A 1 85 ? -11.310 -0.041 20.667 1.00 84.62 85 GLN A CA 1
ATOM 670 C C . GLN A 1 85 ? -12.624 -0.812 20.511 1.00 84.62 85 GLN A C 1
ATOM 672 O O . GLN A 1 85 ? -13.447 -0.818 21.431 1.00 84.62 85 GLN A O 1
ATOM 677 N N . SER A 1 86 ? -12.811 -1.505 19.383 1.00 82.81 86 SER A N 1
ATOM 678 C CA . SER A 1 86 ? -14.010 -2.310 19.131 1.00 82.81 86 SER A CA 1
ATOM 679 C C . SER A 1 86 ? -14.154 -3.450 20.143 1.00 82.81 86 SER A C 1
ATOM 681 O O . SER A 1 86 ? -15.245 -3.663 20.680 1.00 82.81 86 SER A O 1
ATOM 683 N N . LEU A 1 87 ? -13.048 -4.123 20.485 1.00 86.19 87 LEU A N 1
ATOM 684 C CA . LEU A 1 87 ? -13.017 -5.180 21.490 1.00 86.19 87 LEU A CA 1
ATOM 685 C C . LEU A 1 87 ? -13.325 -4.642 22.883 1.00 86.19 87 LEU A C 1
ATOM 687 O O . LEU A 1 87 ? -14.044 -5.291 23.643 1.00 86.19 87 LEU A O 1
ATOM 691 N N . LYS A 1 88 ? -12.796 -3.465 23.237 1.00 86.75 88 LYS A N 1
ATOM 692 C CA . LYS A 1 88 ? -13.122 -2.815 24.507 1.00 86.75 88 LYS A CA 1
ATOM 693 C C . LYS A 1 88 ? -14.614 -2.487 24.578 1.00 86.75 88 LYS A C 1
ATOM 695 O O . LYS A 1 88 ? -15.270 -2.890 25.531 1.00 86.75 88 LYS A O 1
ATOM 700 N N . ALA A 1 89 ? -15.161 -1.842 23.550 1.00 85.38 89 ALA A N 1
ATOM 701 C CA . ALA A 1 89 ? -16.572 -1.475 23.510 1.00 85.38 89 ALA A CA 1
ATOM 702 C C . ALA A 1 89 ? -17.495 -2.707 23.546 1.00 85.38 89 ALA A C 1
ATOM 704 O O . ALA A 1 89 ? -18.536 -2.684 24.197 1.00 85.38 89 ALA A O 1
ATOM 705 N N . ALA A 1 90 ? -17.117 -3.801 22.878 1.00 85.38 90 ALA A N 1
ATOM 706 C CA . ALA A 1 90 ? -17.854 -5.061 22.938 1.00 85.38 90 ALA A CA 1
ATOM 707 C C . ALA A 1 90 ? -17.847 -5.676 24.346 1.00 85.38 90 ALA A C 1
ATOM 709 O O . ALA A 1 90 ? -18.880 -6.168 24.797 1.00 85.38 90 ALA A O 1
ATOM 710 N N . ARG A 1 91 ? -16.709 -5.621 25.052 1.00 85.31 91 ARG A N 1
ATOM 711 C CA . ARG A 1 91 ? -16.601 -6.069 26.449 1.00 85.31 91 ARG A CA 1
ATOM 712 C C . ARG A 1 91 ? -17.414 -5.202 27.401 1.00 85.31 91 ARG A C 1
ATOM 714 O O . ARG A 1 91 ? -18.102 -5.752 28.251 1.00 85.31 91 ARG A O 1
ATOM 721 N N . ASP A 1 92 ? -17.356 -3.882 27.242 1.00 86.56 92 ASP A N 1
ATOM 722 C CA . ASP A 1 92 ? -18.106 -2.945 28.081 1.00 86.56 92 ASP A CA 1
ATOM 723 C C . ASP A 1 92 ? -19.619 -3.193 27.937 1.00 86.56 92 ASP A C 1
ATOM 725 O O . ASP A 1 92 ? -20.300 -3.395 28.939 1.00 86.56 92 ASP A O 1
ATOM 729 N N . ARG A 1 93 ? -20.125 -3.318 26.697 1.00 85.44 93 ARG A N 1
ATOM 730 C CA . ARG A 1 93 ? -21.537 -3.658 26.433 1.00 85.44 93 ARG A CA 1
ATOM 731 C C . ARG A 1 93 ? -21.942 -5.009 27.017 1.00 85.44 93 ARG A C 1
ATOM 733 O O . ARG A 1 93 ? -23.013 -5.134 27.597 1.00 85.44 93 ARG A O 1
ATOM 740 N N . ALA A 1 94 ? -21.098 -6.030 26.865 1.00 83.94 94 ALA A N 1
ATOM 741 C CA . ALA A 1 94 ? -21.365 -7.345 27.442 1.00 83.94 94 ALA A CA 1
ATOM 742 C C . ALA A 1 94 ? -21.426 -7.284 28.979 1.00 83.94 94 ALA A C 1
ATOM 744 O O . ALA A 1 94 ? -22.301 -7.894 29.585 1.00 83.94 94 ALA A O 1
ATOM 745 N N . ALA A 1 95 ? -20.553 -6.498 29.615 1.00 84.31 95 ALA A N 1
ATOM 746 C CA . ALA A 1 95 ? -20.576 -6.294 31.059 1.00 84.31 95 ALA A CA 1
ATOM 747 C C . ALA A 1 95 ? -21.823 -5.526 31.533 1.00 84.31 95 ALA A C 1
ATOM 749 O O . ALA A 1 95 ? -22.340 -5.824 32.606 1.00 84.31 95 ALA A O 1
ATOM 750 N N . GLU A 1 96 ? -22.313 -4.552 30.762 1.00 85.19 96 GLU A N 1
ATOM 751 C CA . GLU A 1 96 ? -23.577 -3.854 31.042 1.00 85.19 96 GLU A CA 1
ATOM 752 C C . GLU A 1 96 ? -24.773 -4.802 30.941 1.00 85.19 96 GLU A C 1
ATOM 754 O O . GLU A 1 96 ? -25.523 -4.937 31.906 1.00 85.19 96 GLU A O 1
ATOM 759 N N . LEU A 1 97 ? -24.878 -5.557 29.845 1.00 82.75 97 LEU A N 1
ATOM 760 C CA . LEU A 1 97 ? -25.930 -6.561 29.669 1.00 82.75 97 LEU A CA 1
ATOM 761 C C . LEU A 1 97 ? -25.899 -7.626 30.772 1.00 82.75 97 LEU A C 1
ATOM 763 O O . LEU A 1 97 ? -26.951 -8.057 31.239 1.00 82.75 97 LEU A O 1
ATOM 767 N N . ALA A 1 98 ? -24.714 -8.034 31.231 1.00 83.44 98 ALA A N 1
ATOM 768 C CA . ALA A 1 98 ? -24.583 -8.985 32.331 1.00 83.44 98 ALA A CA 1
ATOM 769 C C . ALA A 1 98 ? -25.089 -8.423 33.670 1.00 83.44 98 ALA A C 1
ATOM 771 O O . ALA A 1 98 ? -25.674 -9.157 34.467 1.00 83.44 98 ALA A O 1
ATOM 772 N N . LYS A 1 99 ? -24.906 -7.119 33.919 1.00 83.44 99 LYS A N 1
ATOM 773 C CA . LYS A 1 99 ? -25.464 -6.445 35.105 1.00 83.44 99 LYS A CA 1
ATOM 774 C C . LYS A 1 99 ? -26.986 -6.355 35.037 1.00 83.44 99 LYS A C 1
ATOM 776 O O . LYS A 1 99 ? -27.636 -6.531 36.061 1.00 83.44 99 LYS A O 1
ATOM 781 N N . GLU A 1 100 ? -27.538 -6.087 33.857 1.00 82.25 100 GLU A N 1
ATOM 782 C CA . GLU A 1 100 ? -28.986 -5.955 33.651 1.00 82.25 100 GLU A CA 1
ATOM 783 C C . GLU A 1 100 ? -29.716 -7.301 33.716 1.00 82.25 100 GLU A C 1
ATOM 785 O O . GLU A 1 100 ? -30.781 -7.408 34.317 1.00 82.25 100 GLU A O 1
ATOM 790 N N . THR A 1 101 ? -29.139 -8.341 33.114 1.00 79.12 101 THR A N 1
ATOM 791 C CA . THR A 1 101 ? -29.772 -9.666 32.998 1.00 79.12 101 THR A CA 1
ATOM 792 C C . THR A 1 101 ? -29.427 -10.613 34.146 1.00 79.12 101 THR A C 1
ATOM 794 O O . THR A 1 101 ? -30.067 -11.652 34.297 1.00 79.12 101 THR A O 1
ATOM 797 N N . GLY A 1 102 ? -28.399 -10.300 34.944 1.00 72.69 102 GLY A N 1
ATOM 798 C CA . GLY A 1 102 ? -27.875 -11.193 35.982 1.00 72.69 102 GLY A CA 1
ATOM 799 C C . GLY A 1 102 ? -27.226 -12.475 35.437 1.00 72.69 102 GLY A C 1
ATOM 800 O O . GLY A 1 102 ? -26.843 -13.345 36.220 1.00 72.69 102 GLY A O 1
ATOM 801 N N . GLN A 1 103 ? -27.092 -12.607 34.113 1.00 65.25 103 GLN A N 1
ATOM 802 C CA . GLN A 1 103 ? -26.436 -13.722 33.435 1.00 65.25 103 GLN A CA 1
ATOM 803 C C . GLN A 1 103 ? -25.074 -13.302 32.883 1.00 65.25 103 GLN A C 1
ATOM 805 O O . GLN A 1 103 ? -24.842 -12.154 32.523 1.00 65.25 103 GLN A O 1
ATOM 810 N N . GLN A 1 104 ? -24.153 -14.258 32.788 1.00 62.44 104 GLN A N 1
ATOM 811 C CA . GLN A 1 104 ? -22.866 -14.054 32.124 1.00 62.44 104 GLN A CA 1
ATOM 812 C C . GLN A 1 104 ? -23.101 -13.827 30.622 1.00 62.44 104 GLN A C 1
ATOM 814 O O . GLN A 1 104 ? -23.509 -14.748 29.915 1.00 62.44 104 GLN A O 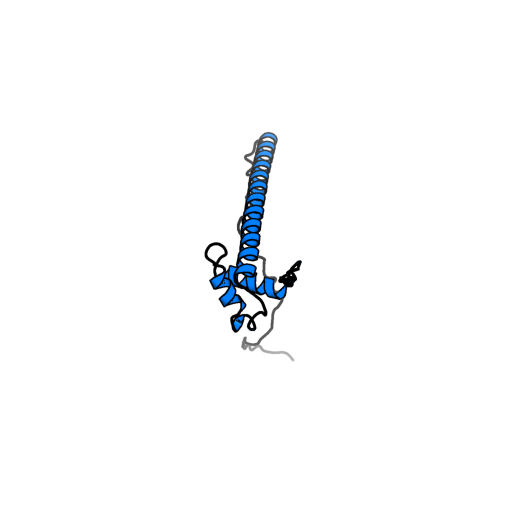1
ATOM 819 N N . VAL A 1 105 ? -22.831 -12.617 30.131 1.00 66.94 105 VAL A N 1
ATOM 820 C CA . VAL A 1 105 ? -22.888 -12.287 28.700 1.00 66.94 105 VAL A CA 1
ATOM 821 C C . VAL A 1 105 ? -21.463 -12.241 28.163 1.00 66.94 105 VAL A C 1
ATOM 823 O O . VAL A 1 105 ? -20.637 -11.449 28.616 1.00 66.94 105 VAL A O 1
ATOM 826 N N . PHE A 1 106 ? -21.155 -13.108 27.201 1.00 64.06 106 PHE A N 1
ATOM 827 C CA . PHE A 1 106 ? -19.846 -13.120 26.557 1.00 64.06 106 PHE A CA 1
ATOM 828 C C . PHE A 1 106 ? -19.807 -12.084 25.425 1.00 64.06 106 PHE A C 1
ATOM 830 O O . PHE A 1 106 ? -20.760 -12.000 24.646 1.00 64.06 106 PHE A O 1
ATOM 837 N N . PRO A 1 107 ? -18.722 -11.299 25.290 1.00 63.09 107 PRO A N 1
ATOM 838 C CA . PRO A 1 107 ? -18.568 -10.392 24.160 1.00 63.09 107 PRO A CA 1
ATOM 839 C C . PRO A 1 107 ? -18.593 -11.192 22.849 1.00 63.09 107 PRO A C 1
ATOM 841 O O . PRO A 1 107 ? -17.998 -12.273 22.810 1.00 63.09 107 PRO A O 1
ATOM 844 N N . PRO A 1 108 ? -19.221 -10.687 21.770 1.00 63.97 108 PRO A N 1
ATOM 845 C CA . PRO A 1 108 ? -19.187 -11.366 20.481 1.00 63.97 108 PRO A CA 1
ATOM 846 C C . PRO A 1 108 ? -17.730 -11.592 20.062 1.00 63.97 108 PRO A C 1
ATOM 848 O O . PRO A 1 108 ? -16.940 -10.650 19.978 1.00 63.97 108 PRO A O 1
ATOM 851 N N . HIS A 1 109 ? -17.364 -12.855 19.835 1.00 58.16 109 HIS A N 1
ATOM 852 C CA . HIS A 1 109 ? -16.038 -13.218 19.356 1.00 58.16 109 HIS A CA 1
ATOM 853 C C . HIS A 1 109 ? -15.880 -12.678 17.931 1.00 58.16 109 HIS A C 1
ATOM 855 O O . HIS A 1 109 ? -16.525 -13.163 17.002 1.00 58.16 109 HIS A O 1
ATOM 861 N N . PHE A 1 110 ? -15.023 -11.675 17.740 1.00 55.31 110 PHE A N 1
ATOM 862 C CA . PHE A 1 110 ? -14.651 -11.216 16.406 1.00 55.31 110 PHE A CA 1
ATOM 863 C C . PHE A 1 110 ? -13.868 -12.351 15.725 1.00 55.31 110 PHE A C 1
ATOM 865 O O . PHE A 1 110 ? -12.711 -12.601 16.058 1.00 55.31 110 PHE A O 1
ATOM 872 N N . SER A 1 111 ? -14.520 -13.122 14.848 1.00 53.16 111 SER A N 1
ATOM 873 C CA . SER A 1 111 ? -13.858 -14.191 14.090 1.00 53.16 111 SER A CA 1
ATOM 874 C C . SER A 1 111 ? -12.772 -13.575 13.210 1.00 53.16 111 SER A C 1
ATOM 876 O O . SER A 1 111 ? -13.069 -12.869 12.252 1.00 53.16 111 SER A O 1
ATOM 878 N N . THR A 1 112 ? -11.507 -13.836 13.531 1.00 49.78 112 THR A N 1
ATOM 879 C CA . THR A 1 112 ? -10.344 -13.402 12.739 1.00 49.78 112 THR A CA 1
ATOM 880 C C . THR A 1 112 ? -10.141 -14.236 11.472 1.00 49.78 112 THR A C 1
ATOM 882 O O . THR A 1 112 ? -9.290 -13.899 10.650 1.00 49.78 112 THR A O 1
ATOM 885 N N . TYR A 1 113 ? -10.926 -15.302 11.297 1.00 36.28 113 TYR A N 1
ATOM 886 C CA . TYR A 1 113 ? -10.943 -16.123 10.094 1.00 36.28 113 TYR A CA 1
ATOM 887 C C . TYR A 1 113 ? -12.132 -15.743 9.209 1.00 36.28 113 TYR A C 1
ATOM 889 O O . TYR A 1 113 ? -13.248 -15.621 9.734 1.00 36.28 113 TYR A O 1
ATOM 897 N N . PRO A 1 114 ? -11.929 -15.601 7.882 1.00 43.28 114 PRO A N 1
ATOM 898 C CA . PRO A 1 114 ? -13.030 -15.555 6.936 1.00 43.28 114 PRO A CA 1
ATOM 899 C C . PRO A 1 114 ? -13.842 -16.830 7.134 1.00 43.28 114 PRO A C 1
ATOM 901 O O . PRO A 1 114 ? -13.335 -17.932 6.919 1.00 43.28 114 PRO A O 1
ATOM 904 N N . GLN A 1 115 ? -15.080 -16.697 7.602 1.00 45.44 115 GLN A N 1
ATOM 905 C CA . GLN A 1 115 ? -15.993 -17.824 7.547 1.00 45.44 115 GLN A CA 1
ATOM 906 C C . GLN A 1 115 ? -16.157 -18.190 6.074 1.00 45.44 115 GLN A C 1
ATOM 908 O O . GLN A 1 115 ? -16.291 -17.305 5.228 1.00 45.44 115 GLN A O 1
ATOM 913 N N . HIS A 1 116 ? -16.029 -19.484 5.781 1.00 46.56 116 HIS A N 1
ATOM 914 C CA . HIS A 1 116 ? -16.171 -20.057 4.450 1.00 46.56 116 HIS A CA 1
ATOM 915 C C . HIS A 1 116 ? -17.374 -19.403 3.763 1.00 46.56 116 HIS A C 1
ATOM 917 O O . HIS A 1 116 ? -18.494 -19.541 4.246 1.00 46.56 116 HIS A O 1
ATOM 923 N N . ILE A 1 117 ? -17.145 -18.657 2.679 1.00 44.16 117 ILE A N 1
ATOM 924 C CA . ILE A 1 117 ? -18.238 -18.184 1.830 1.00 44.16 117 ILE A CA 1
ATOM 925 C C . ILE A 1 117 ? -18.899 -19.468 1.321 1.00 44.16 117 ILE A C 1
ATOM 927 O O . ILE A 1 117 ? -18.190 -20.276 0.703 1.00 44.16 117 ILE A O 1
ATOM 931 N N . PRO A 1 118 ? -20.186 -19.732 1.610 1.00 40.56 118 PRO A N 1
ATOM 932 C CA . PRO A 1 118 ? -20.881 -20.828 0.964 1.00 40.56 118 PRO A CA 1
ATOM 933 C C . PRO A 1 118 ? -20.760 -20.588 -0.538 1.00 40.56 118 PRO A C 1
ATOM 935 O O . PRO A 1 118 ? -21.214 -19.568 -1.053 1.00 40.56 118 PRO A O 1
ATOM 938 N N . ARG A 1 119 ? -20.046 -21.477 -1.232 1.00 38.16 119 ARG A N 1
ATOM 939 C CA . ARG A 1 119 ? -20.153 -21.566 -2.682 1.00 38.16 119 ARG A CA 1
ATOM 940 C C . ARG A 1 119 ? -21.609 -21.945 -2.909 1.00 38.16 119 ARG A C 1
ATOM 942 O O . ARG A 1 119 ? -21.972 -23.072 -2.590 1.00 38.16 119 ARG A O 1
ATOM 949 N N . ASP A 1 120 ? -22.425 -21.010 -3.384 1.00 39.97 120 ASP A N 1
ATOM 950 C CA . ASP A 1 120 ? -23.673 -21.372 -4.041 1.00 39.97 120 ASP A CA 1
ATOM 951 C C . ASP A 1 120 ? -23.287 -22.350 -5.150 1.00 39.97 120 ASP A C 1
ATOM 953 O O . ASP A 1 120 ? -22.681 -21.982 -6.157 1.00 39.97 120 ASP A O 1
ATOM 957 N N . THR A 1 121 ? -23.547 -23.633 -4.922 1.00 47.69 121 THR A N 1
ATOM 958 C CA . THR A 1 121 ? -23.440 -24.696 -5.918 1.00 47.69 121 THR A CA 1
ATOM 959 C C . THR A 1 121 ? -24.631 -24.577 -6.866 1.00 47.69 121 THR A C 1
ATOM 961 O O . THR A 1 121 ? -25.455 -25.480 -6.943 1.00 47.69 121 THR A O 1
ATOM 964 N N . ALA A 1 122 ? -24.761 -23.424 -7.526 1.00 44.12 122 ALA A N 1
ATOM 965 C CA . ALA A 1 122 ? -25.810 -23.139 -8.503 1.00 44.12 122 ALA A CA 1
ATOM 966 C C . ALA A 1 122 ? -25.304 -23.205 -9.955 1.00 44.12 122 ALA A C 1
ATOM 968 O O . ALA A 1 122 ? -26.067 -22.926 -10.870 1.00 44.12 122 ALA A O 1
ATOM 969 N N . ASP A 1 123 ? -24.054 -23.625 -10.174 1.00 41.53 123 ASP A N 1
ATOM 970 C CA . ASP A 1 123 ? -23.533 -23.965 -11.502 1.00 41.53 123 ASP A CA 1
ATOM 971 C C . ASP A 1 123 ? -23.296 -25.477 -11.586 1.00 41.53 123 ASP A C 1
ATOM 973 O O . ASP A 1 123 ? -22.172 -25.983 -11.594 1.00 41.53 123 ASP A O 1
ATOM 977 N N . GLU A 1 124 ? -24.406 -26.208 -11.597 1.00 43.22 124 GLU A N 1
ATOM 978 C CA . GLU A 1 124 ? -24.478 -27.609 -11.984 1.00 43.22 124 GLU A CA 1
ATOM 979 C C . GLU A 1 124 ? -24.254 -27.688 -13.507 1.00 43.22 124 GLU A C 1
ATOM 981 O O . GLU A 1 124 ? -25.160 -27.452 -14.303 1.00 43.22 124 GLU A O 1
ATOM 986 N N . TYR A 1 125 ? -23.018 -27.958 -13.941 1.00 34.75 125 TYR A N 1
ATOM 987 C CA . TYR A 1 125 ? -22.765 -28.402 -15.314 1.00 34.75 125 TYR A CA 1
ATOM 988 C C . TYR A 1 125 ? -23.104 -29.896 -15.404 1.00 34.75 125 TYR A C 1
ATOM 990 O O . TYR A 1 125 ? -22.451 -30.698 -14.729 1.00 34.75 125 TYR A O 1
ATOM 998 N N . PRO A 1 126 ? -24.080 -30.306 -16.231 1.00 47.12 126 PRO A N 1
ATOM 999 C CA . PRO A 1 126 ? -24.434 -31.705 -16.362 1.00 47.12 126 PRO A CA 1
ATOM 1000 C C . PRO A 1 126 ? -23.469 -32.356 -17.351 1.00 47.12 126 PRO A C 1
ATOM 1002 O O . PRO A 1 126 ? -23.474 -32.030 -18.537 1.00 47.12 126 PRO A O 1
ATOM 1005 N N . THR A 1 127 ? -22.653 -33.308 -16.898 1.00 39.78 127 THR A N 1
ATOM 1006 C CA . THR A 1 127 ? -21.980 -34.229 -17.822 1.00 39.78 127 THR A CA 1
ATOM 1007 C C . THR A 1 127 ? -22.044 -35.656 -17.298 1.00 39.78 127 THR A C 1
ATOM 1009 O O . THR A 1 127 ? -21.230 -36.075 -16.481 1.00 39.78 127 THR A O 1
ATOM 1012 N N . ALA A 1 128 ? -23.064 -36.354 -17.797 1.00 48.50 128 ALA A N 1
ATOM 1013 C CA . ALA A 1 128 ? -23.069 -37.749 -18.221 1.00 48.50 128 ALA A CA 1
ATOM 1014 C C . ALA A 1 128 ? -22.080 -38.697 -17.528 1.00 48.50 128 ALA A C 1
ATOM 1016 O O . ALA A 1 128 ? -20.931 -38.808 -17.947 1.00 48.50 128 ALA A O 1
ATOM 1017 N N . ALA A 1 129 ? -22.588 -39.454 -16.559 1.00 50.47 129 ALA A N 1
ATOM 1018 C CA . ALA A 1 129 ? -22.417 -40.902 -16.475 1.00 50.47 129 ALA A CA 1
ATOM 1019 C C . ALA A 1 129 ? -23.073 -41.376 -15.177 1.00 50.47 129 ALA A C 1
ATOM 1021 O O . ALA A 1 129 ? -22.411 -41.465 -14.150 1.00 50.47 129 ALA A O 1
ATOM 1022 N N . ASP A 1 130 ? -24.356 -41.719 -15.232 1.00 41.16 130 ASP A N 1
ATOM 1023 C CA . ASP A 1 130 ? -24.775 -42.869 -14.446 1.00 41.16 130 ASP A CA 1
ATOM 1024 C C . ASP A 1 130 ? -25.605 -43.785 -15.332 1.00 41.16 130 ASP A C 1
ATOM 1026 O O . ASP A 1 130 ? -26.642 -43.421 -15.888 1.00 41.16 130 ASP A O 1
ATOM 1030 N N . SER A 1 131 ? -25.008 -44.942 -15.574 1.00 52.53 131 SER A N 1
ATOM 1031 C CA . SER A 1 131 ? -25.597 -46.055 -16.286 1.00 52.53 131 SER A CA 1
ATOM 1032 C C . SER A 1 131 ? -26.325 -46.854 -15.222 1.00 52.53 131 SER A C 1
ATOM 1034 O O . SER A 1 131 ? -25.709 -47.680 -14.559 1.00 52.53 131 SER A O 1
ATOM 1036 N N . ALA A 1 132 ? -27.614 -46.589 -15.045 1.00 50.25 132 ALA A N 1
ATOM 1037 C CA . ALA A 1 132 ? -28.478 -47.424 -14.228 1.00 50.25 132 ALA A CA 1
ATOM 1038 C C . ALA A 1 132 ? -29.585 -47.988 -15.119 1.00 50.25 132 ALA A C 1
ATOM 1040 O O . ALA A 1 132 ? -30.540 -47.317 -15.501 1.00 50.25 132 ALA A O 1
ATOM 1041 N N . SER A 1 133 ? -29.336 -49.224 -15.527 1.00 48.69 133 SER A N 1
ATOM 1042 C CA . SER A 1 133 ? -30.309 -50.238 -15.902 1.00 48.69 133 SER A CA 1
ATOM 1043 C C . SER A 1 133 ? -31.352 -50.445 -14.805 1.00 48.69 133 SER A C 1
ATOM 1045 O O . SER A 1 133 ? -30.934 -50.680 -13.681 1.00 48.69 133 SER A O 1
ATOM 1047 N N . ASP A 1 134 ? -32.633 -50.439 -15.173 1.00 50.53 134 ASP A N 1
ATOM 1048 C CA . ASP A 1 134 ? -33.775 -51.147 -14.556 1.00 50.53 134 ASP A CA 1
ATOM 1049 C C . ASP A 1 134 ? -34.894 -51.052 -15.627 1.00 50.53 134 ASP A C 1
ATOM 1051 O O . ASP A 1 134 ? -35.258 -49.953 -16.044 1.00 50.53 134 ASP A O 1
ATOM 1055 N N . ASP A 1 135 ? -35.234 -52.087 -16.402 1.00 51.72 135 ASP A N 1
ATOM 1056 C CA . ASP A 1 135 ? -36.033 -53.267 -16.027 1.00 51.72 135 ASP A CA 1
ATOM 1057 C C . ASP A 1 135 ? -37.249 -52.890 -15.169 1.00 51.72 135 ASP A C 1
ATOM 1059 O O . ASP A 1 135 ? -37.119 -52.755 -13.961 1.00 51.72 135 ASP A O 1
ATOM 1063 N N . ASP A 1 136 ? -38.417 -52.681 -15.793 1.00 48.06 136 ASP A N 1
ATOM 1064 C CA . ASP A 1 136 ? -39.662 -53.262 -15.280 1.00 48.06 136 ASP A CA 1
ATOM 1065 C C . ASP A 1 136 ? -40.825 -53.226 -16.290 1.00 48.06 136 ASP A C 1
ATOM 1067 O O . ASP A 1 136 ? -40.842 -52.470 -17.264 1.00 48.06 136 ASP A O 1
ATOM 1071 N N . SER A 1 137 ? -41.764 -54.126 -16.024 1.00 50.19 137 SER A N 1
ATOM 1072 C CA . SER A 1 137 ? -42.790 -54.705 -16.892 1.00 50.19 137 SER A CA 1
ATOM 1073 C C . SER A 1 137 ? -44.089 -53.890 -17.068 1.00 50.19 137 SER A C 1
ATOM 1075 O O . SER A 1 137 ? -44.430 -53.032 -16.262 1.00 50.19 137 SER A O 1
ATOM 1077 N N . ASP A 1 138 ? -44.846 -54.316 -18.092 1.00 50.50 138 ASP A N 1
ATOM 1078 C CA . ASP A 1 138 ? -46.317 -54.371 -18.232 1.00 50.50 138 ASP A CA 1
ATOM 1079 C C . ASP A 1 138 ? -47.187 -53.109 -18.449 1.00 50.50 138 ASP A C 1
ATOM 1081 O O . ASP A 1 138 ? -47.241 -52.192 -17.633 1.00 50.50 138 ASP A O 1
ATOM 1085 N N . GLY A 1 139 ? -48.034 -53.189 -19.495 1.00 51.16 139 GLY A N 1
ATOM 1086 C CA . GLY A 1 139 ? -49.414 -52.673 -19.454 1.00 51.16 139 GLY A CA 1
ATOM 1087 C C . GLY A 1 139 ? -49.978 -51.992 -20.714 1.00 51.16 139 GLY A C 1
ATOM 1088 O O . GLY A 1 139 ? -50.027 -50.766 -20.742 1.00 51.16 139 GLY A O 1
ATOM 1089 N N . ASP A 1 140 ? -50.414 -52.765 -21.722 1.00 44.38 140 ASP A N 1
ATOM 1090 C CA . ASP A 1 140 ? -51.804 -52.871 -22.265 1.00 44.38 140 ASP A CA 1
ATOM 1091 C C . ASP A 1 140 ? -51.822 -53.757 -23.530 1.00 44.38 140 ASP A C 1
ATOM 1093 O O . ASP A 1 140 ? -51.065 -53.463 -24.487 1.00 44.38 140 ASP A O 1
#

Secondary structure (DSSP, 8-state):
----------PPPP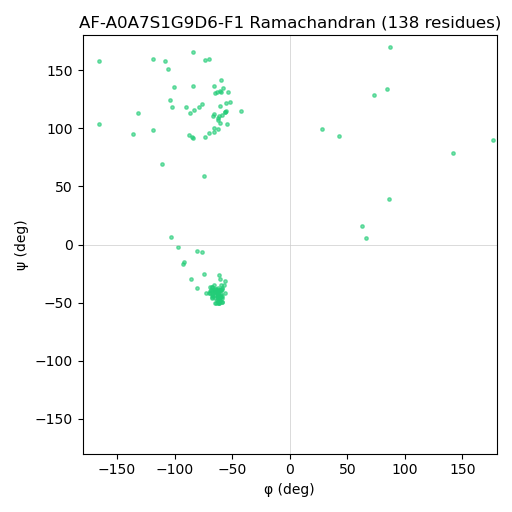--HHHHHHHHHHHHHH-TTT--HHHHHHHHHSGGGTSPPTT--HHHHHHHHHHHHHHHHHHHHHHHHHHHHHHHHHHHHHHHHHHHHSS-PPPP----S---------------------------

Mean predicted aligned error: 15.78 Å